Protein AF-A0AA39J611-F1 (afdb_monomer_lite)

pLDDT: mean 76.2, std 14.42, range [34.59, 94.0]

Sequence (146 aa):
MREREERSEEHRRLEQWLAEQARIKEEELRREDAERARERAERNKRVEQMAAWVKRDKTESMLTGWATIQINDSLDMNQVLDQIQLRGKLNGLKEWNDGYEELKAIPNSFAIEFKDQRGPCAMFCDTEEEKVCLVVRLPPAPSLTA

Secondary structure (DSSP, 8-state):
-HHHHHHHHHHHHHHHHHHHHHHHHHHHHHHHHHHHHHHHHHHHHHHHHHHHHHHH---GGGS-PPP----TT---TT--------TTTEEEEE-GGGT-GGGGGSTTEEEEEESSTT--EEEE-SSHHHHHHHHHHSPPPP----

Foldseek 3Di:
DVVVVVVVVVVVVVVVVVVVVVVVVVVVVVVVVVVVVVVVVVVVVVLVVLLVVLVVPPPCVVVDDQDADDDPPDPPPPDSPDDDDLPQFWQAKADCVRVVVVCVVAPQKIWTQTPDPPGIDIDHDPDVSVSSNNRSPRDRRPPPPD

Radius of gyration: 26.97 Å; chains: 1; bounding box: 57×44×82 Å

Structure (mmCIF, N/CA/C/O backbone):
data_AF-A0AA39J611-F1
#
_entry.id   AF-A0AA39J611-F1
#
loop_
_atom_site.group_PDB
_atom_site.id
_atom_site.type_symbol
_atom_site.label_atom_id
_atom_site.label_alt_id
_atom_site.label_comp_id
_atom_site.label_asym_id
_atom_site.label_entity_id
_atom_site.label_seq_id
_atom_site.pdbx_PDB_ins_code
_atom_site.Cartn_x
_atom_site.Cartn_y
_atom_site.Cartn_z
_atom_site.occupancy
_atom_site.B_iso_or_equiv
_atom_site.auth_seq_id
_atom_site.auth_comp_id
_atom_site.auth_asym_id
_atom_site.auth_atom_id
_atom_site.pdbx_PDB_model_num
ATOM 1 N N . MET A 1 1 ? 29.018 -13.620 -55.715 1.00 58.84 1 MET A N 1
ATOM 2 C CA . MET A 1 1 ? 29.501 -14.351 -54.518 1.00 58.84 1 MET A CA 1
ATOM 3 C C . MET A 1 1 ? 29.761 -13.400 -53.348 1.00 58.84 1 MET A C 1
ATOM 5 O O . MET A 1 1 ? 29.118 -13.608 -52.334 1.00 58.84 1 MET A O 1
ATOM 9 N N . ARG A 1 2 ? 30.562 -12.326 -53.492 1.00 65.44 2 ARG A N 1
ATOM 10 C CA . ARG A 1 2 ? 30.854 -11.357 -52.402 1.00 65.44 2 ARG A CA 1
ATOM 11 C C . ARG A 1 2 ? 29.628 -10.646 -51.796 1.00 65.44 2 ARG A C 1
ATOM 13 O O . ARG A 1 2 ? 29.482 -10.609 -50.587 1.00 65.44 2 ARG A O 1
ATOM 20 N N . GLU A 1 3 ? 28.675 -10.219 -52.619 1.00 67.56 3 GLU A N 1
ATOM 21 C CA . GLU A 1 3 ? 27.456 -9.506 -52.174 1.00 67.56 3 GLU A CA 1
ATOM 22 C C . GLU A 1 3 ? 26.507 -10.341 -51.276 1.00 67.56 3 GLU A C 1
ATOM 24 O O . GLU A 1 3 ? 25.660 -9.819 -50.550 1.00 67.56 3 GLU A O 1
ATOM 29 N N . ARG A 1 4 ? 26.603 -11.676 -51.326 1.00 70.94 4 ARG A N 1
ATOM 30 C CA . ARG A 1 4 ? 25.836 -12.569 -50.437 1.00 70.94 4 ARG A CA 1
ATOM 31 C C . ARG A 1 4 ? 26.492 -12.682 -49.059 1.00 70.94 4 ARG A C 1
ATOM 33 O O . ARG A 1 4 ? 25.798 -12.891 -48.071 1.00 70.94 4 ARG A O 1
ATOM 40 N N . GLU A 1 5 ? 27.810 -12.561 -49.024 1.00 73.00 5 GLU A N 1
ATOM 41 C CA . GLU A 1 5 ? 28.637 -12.672 -47.827 1.00 73.00 5 GLU A CA 1
ATOM 42 C C . GLU A 1 5 ? 28.561 -11.377 -47.005 1.00 73.00 5 GLU A C 1
ATOM 44 O O . GLU A 1 5 ? 28.280 -11.432 -45.812 1.00 73.00 5 GLU A O 1
ATOM 49 N N . GLU A 1 6 ? 28.624 -10.217 -47.666 1.00 77.50 6 GLU A N 1
ATOM 50 C CA . GLU A 1 6 ? 28.462 -8.894 -47.040 1.00 77.50 6 GLU A CA 1
ATOM 51 C C . GLU A 1 6 ? 27.099 -8.739 -46.344 1.00 77.50 6 GLU A C 1
ATOM 53 O O . GLU A 1 6 ? 27.038 -8.363 -45.175 1.00 77.50 6 GLU A O 1
ATOM 58 N N . ARG A 1 7 ? 26.003 -9.160 -46.991 1.00 74.50 7 ARG A N 1
ATOM 59 C CA . ARG A 1 7 ? 24.668 -9.166 -46.363 1.00 74.50 7 ARG A CA 1
ATOM 60 C C . ARG A 1 7 ? 24.569 -10.105 -45.159 1.00 74.50 7 ARG A C 1
ATOM 62 O O . ARG A 1 7 ? 23.828 -9.822 -44.221 1.00 74.50 7 ARG A O 1
ATOM 69 N N . SER A 1 8 ? 25.298 -11.222 -45.174 1.00 74.38 8 SER A N 1
ATOM 70 C CA . SER A 1 8 ? 25.338 -12.148 -44.037 1.00 74.38 8 SER A CA 1
ATOM 71 C C . SER A 1 8 ? 26.107 -11.553 -42.856 1.00 74.38 8 SER A C 1
ATOM 73 O O . SER A 1 8 ? 25.741 -11.792 -41.705 1.00 74.38 8 SER A O 1
ATOM 75 N N . GLU A 1 9 ? 27.160 -10.778 -43.117 1.00 84.62 9 GLU A N 1
ATOM 76 C CA . GLU A 1 9 ? 27.911 -10.084 -42.072 1.00 84.62 9 GLU A CA 1
ATOM 77 C C . GLU A 1 9 ? 27.136 -8.903 -41.485 1.00 84.62 9 GLU A C 1
ATOM 79 O O . GLU A 1 9 ? 27.158 -8.705 -40.270 1.00 84.62 9 GLU A O 1
ATOM 84 N N . GLU A 1 10 ? 26.418 -8.150 -42.318 1.00 82.81 10 GLU A N 1
ATOM 85 C CA . GLU A 1 10 ? 25.523 -7.076 -41.879 1.00 82.81 10 GLU A CA 1
ATOM 86 C C . GLU A 1 10 ? 24.391 -7.612 -41.003 1.00 82.81 10 GLU A C 1
ATOM 88 O O . GLU A 1 10 ? 24.142 -7.068 -39.926 1.00 82.81 10 GLU A O 1
ATOM 93 N N . HIS A 1 11 ? 23.770 -8.726 -41.402 1.00 84.75 11 HIS A N 1
ATOM 94 C CA . HIS A 1 11 ? 22.759 -9.402 -40.590 1.00 84.75 11 HIS A CA 1
ATOM 95 C C . HIS A 1 11 ? 23.324 -9.825 -39.232 1.00 84.75 11 HIS A C 1
ATOM 97 O O . HIS A 1 11 ? 22.728 -9.538 -38.199 1.00 84.75 11 HIS A O 1
ATOM 103 N N . ARG A 1 12 ? 24.530 -10.409 -39.212 1.00 88.62 12 ARG A N 1
ATOM 104 C CA . ARG A 1 12 ? 25.191 -10.816 -37.965 1.00 88.62 12 ARG A CA 1
ATOM 105 C C . ARG A 1 12 ? 25.491 -9.624 -37.052 1.00 88.62 12 ARG A C 1
ATOM 107 O O . ARG A 1 12 ? 25.351 -9.738 -35.838 1.00 88.62 12 ARG A O 1
ATOM 114 N N . ARG A 1 13 ? 25.901 -8.480 -37.611 1.00 89.19 13 ARG A N 1
ATOM 115 C CA . ARG A 1 13 ? 26.141 -7.244 -36.841 1.00 89.19 13 ARG A CA 1
ATOM 116 C C . ARG A 1 13 ? 24.842 -6.674 -36.275 1.00 89.19 13 ARG A C 1
ATOM 118 O O . ARG A 1 13 ? 24.829 -6.245 -35.125 1.00 89.19 13 ARG A O 1
ATOM 125 N N . LEU A 1 14 ? 23.759 -6.701 -37.051 1.00 85.75 14 LEU A N 1
ATOM 126 C CA . LEU A 1 14 ? 22.434 -6.275 -36.600 1.00 85.75 14 LEU A CA 1
ATOM 127 C C . LEU A 1 14 ? 21.899 -7.184 -35.491 1.00 85.75 14 LEU A C 1
ATOM 129 O O . LEU A 1 14 ? 21.431 -6.682 -34.476 1.00 85.75 14 LEU A O 1
ATOM 133 N N . GLU A 1 15 ? 22.030 -8.503 -35.631 1.00 87.31 15 GLU A N 1
ATOM 134 C CA . GLU A 1 15 ? 21.640 -9.466 -34.596 1.00 87.31 15 GLU A CA 1
ATOM 135 C C . GLU A 1 15 ? 22.444 -9.278 -33.308 1.00 87.31 15 GLU A C 1
ATOM 137 O O . GLU A 1 15 ? 21.865 -9.253 -32.224 1.00 87.31 15 GLU A O 1
ATOM 142 N N . GLN A 1 16 ? 23.763 -9.082 -33.412 1.00 91.81 16 GLN A N 1
ATOM 143 C CA . GLN A 1 16 ? 24.616 -8.785 -32.257 1.00 91.81 16 GLN A CA 1
ATOM 144 C C . GLN A 1 16 ? 24.210 -7.479 -31.574 1.00 91.81 16 GLN A C 1
ATOM 146 O O . GLN A 1 16 ? 24.154 -7.415 -30.349 1.00 91.81 16 GLN A O 1
ATOM 151 N N . TRP A 1 17 ? 23.887 -6.451 -32.356 1.00 93.69 17 TRP A N 1
ATOM 152 C CA . TRP A 1 17 ? 23.433 -5.175 -31.821 1.00 93.69 17 TRP A CA 1
ATOM 153 C C . TRP A 1 17 ? 22.063 -5.291 -31.141 1.00 93.69 17 TRP A C 1
ATOM 155 O O . TRP A 1 17 ? 21.888 -4.778 -30.039 1.00 93.69 17 TRP A O 1
ATOM 165 N N . LEU A 1 18 ? 21.109 -6.016 -31.732 1.00 94.00 18 LEU A N 1
ATOM 166 C CA . LEU A 1 18 ? 19.794 -6.261 -31.130 1.00 94.00 18 LEU A CA 1
ATOM 167 C C . LEU A 1 18 ? 19.893 -7.100 -29.851 1.00 94.00 18 LEU A C 1
ATOM 169 O O . LEU A 1 18 ? 19.220 -6.786 -28.871 1.00 94.00 18 LEU A O 1
ATOM 173 N N . ALA A 1 19 ? 20.748 -8.125 -29.838 1.00 93.06 19 ALA A N 1
ATOM 174 C CA . ALA A 1 19 ? 21.015 -8.930 -28.649 1.00 93.06 19 ALA A CA 1
ATOM 175 C C . ALA A 1 19 ? 21.630 -8.084 -27.524 1.00 93.06 19 ALA A C 1
ATOM 177 O O . ALA A 1 19 ? 21.231 -8.204 -26.368 1.00 93.06 19 ALA A O 1
ATOM 178 N N . GLU A 1 20 ? 22.547 -7.176 -27.863 1.00 90.56 20 GLU A N 1
ATOM 179 C CA . GLU A 1 20 ? 23.146 -6.257 -26.896 1.00 90.56 20 GLU A CA 1
ATOM 180 C C . GLU A 1 20 ? 22.116 -5.253 -26.355 1.00 90.56 20 GLU A C 1
ATOM 182 O O . GLU A 1 20 ? 22.040 -5.035 -25.148 1.00 90.56 20 GLU A O 1
ATOM 187 N N . GLN A 1 21 ? 21.259 -4.696 -27.218 1.00 90.69 21 GLN A N 1
ATOM 188 C CA . GLN A 1 21 ? 20.153 -3.828 -26.799 1.00 90.69 21 GLN A CA 1
ATOM 189 C C . GLN A 1 21 ? 19.160 -4.556 -25.885 1.00 90.69 21 GLN A C 1
ATOM 191 O O . GLN A 1 21 ? 18.683 -3.976 -24.909 1.00 90.69 21 GLN A O 1
ATOM 196 N N . ALA A 1 22 ? 18.859 -5.823 -26.178 1.00 91.50 22 ALA A N 1
ATOM 197 C CA . ALA A 1 22 ? 18.000 -6.650 -25.339 1.00 91.50 22 ALA A CA 1
ATOM 198 C C . ALA A 1 22 ? 18.636 -6.903 -23.966 1.00 91.50 22 ALA A C 1
ATOM 200 O O . ALA A 1 22 ? 17.970 -6.719 -22.951 1.00 91.50 22 ALA A O 1
ATOM 201 N N . ARG A 1 23 ? 19.935 -7.224 -23.925 1.00 93.56 23 ARG A N 1
ATOM 202 C CA . ARG A 1 23 ? 20.684 -7.436 -22.679 1.00 93.56 23 ARG A CA 1
ATOM 203 C C . ARG A 1 23 ? 20.708 -6.188 -21.797 1.00 93.56 23 ARG A C 1
ATOM 205 O O . ARG A 1 23 ? 20.514 -6.292 -20.591 1.00 93.56 23 ARG A O 1
ATOM 212 N N . ILE A 1 24 ? 20.919 -5.015 -22.394 1.00 91.44 24 ILE A N 1
ATOM 213 C CA . ILE A 1 24 ? 20.922 -3.736 -21.669 1.00 91.44 24 ILE A CA 1
ATOM 214 C C . ILE A 1 24 ? 19.547 -3.472 -21.045 1.00 91.44 24 ILE A C 1
ATOM 216 O O . ILE A 1 24 ? 19.468 -3.180 -19.855 1.00 91.44 24 ILE A O 1
ATOM 220 N N . LYS A 1 25 ? 18.467 -3.633 -21.820 1.00 91.56 25 LYS A N 1
ATOM 221 C CA . LYS A 1 25 ? 17.093 -3.445 -21.326 1.00 91.56 25 LYS A CA 1
ATOM 222 C C . LYS A 1 25 ? 16.711 -4.453 -20.245 1.00 91.56 25 LYS A C 1
ATOM 224 O O . LYS A 1 25 ? 16.042 -4.093 -19.285 1.00 91.56 25 LYS A O 1
ATOM 229 N N . GLU A 1 26 ? 17.125 -5.708 -20.391 1.00 91.50 26 GLU A N 1
ATOM 230 C CA . GLU A 1 26 ? 16.890 -6.745 -19.384 1.00 91.50 26 GLU A CA 1
ATOM 231 C C . GLU A 1 26 ? 17.635 -6.435 -18.079 1.00 91.50 26 GLU A C 1
ATOM 233 O O . GLU A 1 26 ? 17.075 -6.575 -16.992 1.00 91.50 26 GLU A O 1
ATOM 238 N N . GLU A 1 27 ? 18.884 -5.968 -18.163 1.00 90.75 27 GLU A N 1
ATOM 239 C CA . GLU A 1 27 ? 19.647 -5.582 -16.980 1.00 90.75 27 GLU A CA 1
ATOM 240 C C . GLU A 1 27 ? 19.058 -4.342 -16.294 1.00 90.75 27 GLU A C 1
ATOM 242 O O . GLU A 1 27 ? 18.995 -4.305 -15.064 1.00 90.75 27 GLU A O 1
ATOM 247 N N . GLU A 1 28 ? 18.602 -3.355 -17.067 1.00 90.94 28 GLU A N 1
ATOM 248 C CA . GLU A 1 28 ? 17.904 -2.168 -16.566 1.00 90.94 28 GLU A CA 1
ATOM 249 C C . GLU A 1 28 ? 16.608 -2.554 -15.846 1.00 90.94 28 GLU A C 1
ATOM 251 O O . GLU A 1 28 ? 16.432 -2.206 -14.679 1.00 90.94 28 GLU A O 1
ATOM 256 N N . LEU A 1 29 ? 15.776 -3.393 -16.470 1.00 90.88 29 LEU A N 1
ATOM 257 C CA . LEU A 1 29 ? 14.555 -3.912 -15.855 1.00 90.88 29 LEU A CA 1
ATOM 258 C C . LEU A 1 29 ? 14.858 -4.677 -14.559 1.00 90.88 29 LEU A C 1
ATOM 260 O O . LEU A 1 29 ? 14.192 -4.481 -13.544 1.00 90.88 29 LEU A O 1
ATOM 264 N N . ARG A 1 30 ? 15.908 -5.507 -14.551 1.00 91.00 30 ARG A N 1
ATOM 265 C CA . ARG A 1 30 ? 16.330 -6.245 -13.353 1.00 91.00 30 ARG A CA 1
ATOM 266 C C . ARG A 1 30 ? 16.804 -5.311 -12.239 1.00 91.00 30 ARG A C 1
ATOM 268 O O . ARG A 1 30 ? 16.593 -5.615 -11.064 1.00 91.00 30 ARG A O 1
ATOM 275 N N . ARG A 1 31 ? 17.476 -4.206 -12.578 1.00 88.12 31 ARG A N 1
ATOM 276 C CA . ARG A 1 31 ? 17.912 -3.192 -11.605 1.00 88.12 31 ARG A CA 1
ATOM 277 C C . ARG A 1 31 ? 16.713 -2.459 -11.014 1.00 88.12 31 ARG A C 1
ATOM 279 O O . ARG A 1 31 ? 16.643 -2.365 -9.792 1.00 88.12 31 ARG A O 1
ATOM 286 N N . GLU A 1 32 ? 15.764 -2.035 -11.843 1.00 86.88 32 GLU A N 1
ATOM 287 C CA . GLU A 1 32 ? 14.525 -1.407 -11.374 1.00 86.88 32 GLU A CA 1
ATOM 288 C C . GLU A 1 32 ? 13.705 -2.343 -10.479 1.00 86.88 32 GLU A C 1
ATOM 290 O O . GLU A 1 32 ? 13.249 -1.947 -9.407 1.00 86.88 32 GLU A O 1
ATOM 295 N N . ASP A 1 33 ? 13.531 -3.603 -10.880 1.00 85.69 33 ASP A N 1
ATOM 296 C CA . ASP A 1 33 ? 12.792 -4.582 -10.081 1.00 85.69 33 ASP A CA 1
ATOM 297 C C . ASP A 1 33 ? 13.498 -4.863 -8.746 1.00 85.69 33 ASP A C 1
ATOM 299 O O . ASP A 1 33 ? 12.840 -4.980 -7.707 1.00 85.69 33 ASP A O 1
ATOM 303 N N . ALA A 1 34 ? 14.834 -4.918 -8.738 1.00 88.94 34 ALA A N 1
ATOM 304 C CA . ALA A 1 34 ? 15.614 -5.068 -7.513 1.00 88.94 34 ALA A CA 1
ATOM 305 C C . ALA A 1 34 ? 15.500 -3.842 -6.592 1.00 88.94 34 ALA A C 1
ATOM 307 O O . ALA A 1 34 ? 15.454 -4.005 -5.372 1.00 88.94 34 ALA A O 1
ATOM 308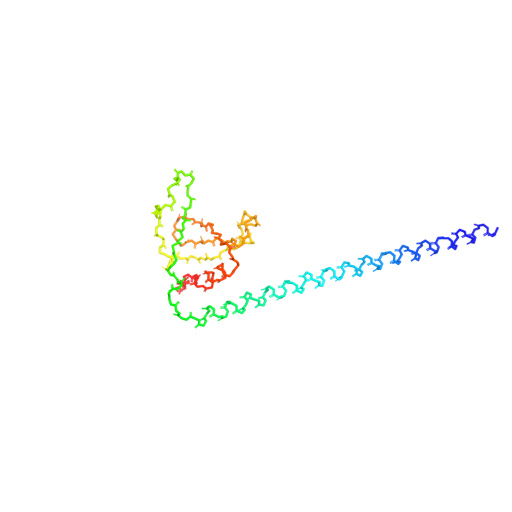 N N . GLU A 1 35 ? 15.441 -2.630 -7.144 1.00 88.12 35 GLU A N 1
ATOM 309 C CA . GLU A 1 35 ? 15.227 -1.397 -6.382 1.00 88.12 35 GLU A CA 1
ATOM 310 C C . GLU A 1 35 ? 13.827 -1.365 -5.761 1.00 88.12 35 GLU A C 1
ATOM 312 O O . GLU A 1 35 ? 13.699 -1.221 -4.542 1.00 88.12 35 GLU A O 1
ATOM 317 N N . ARG A 1 36 ? 12.786 -1.654 -6.553 1.00 82.19 36 ARG A N 1
ATOM 318 C CA . ARG A 1 36 ? 11.407 -1.784 -6.053 1.00 82.19 36 ARG A CA 1
ATOM 319 C C . ARG A 1 36 ? 11.289 -2.862 -4.974 1.00 82.19 36 ARG A C 1
ATOM 321 O O . ARG A 1 36 ? 10.549 -2.697 -4.005 1.00 82.19 36 ARG A O 1
ATOM 328 N N . ALA A 1 37 ? 12.013 -3.974 -5.107 1.00 86.81 37 ALA A N 1
ATOM 329 C CA . ALA A 1 37 ? 12.030 -5.029 -4.097 1.00 86.81 37 ALA A CA 1
ATOM 330 C C . ALA A 1 37 ? 12.711 -4.583 -2.790 1.00 86.81 37 ALA A C 1
ATOM 332 O O . ALA A 1 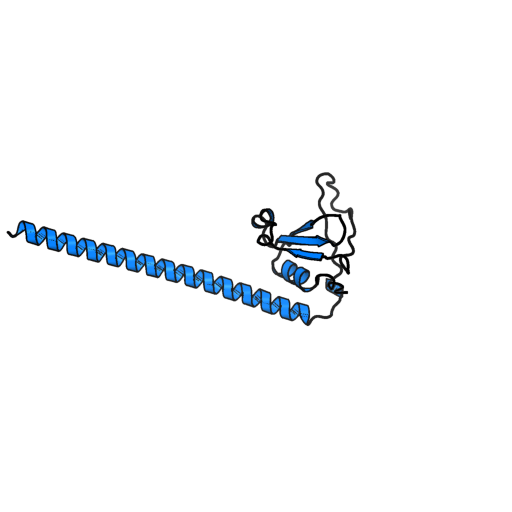37 ? 12.227 -4.924 -1.710 1.00 86.81 37 ALA A O 1
ATOM 333 N N . ARG A 1 38 ? 13.800 -3.805 -2.870 1.00 86.94 38 ARG A N 1
ATOM 334 C CA . ARG A 1 38 ? 14.485 -3.238 -1.694 1.00 86.94 38 ARG A CA 1
ATOM 335 C C . ARG A 1 38 ? 13.602 -2.246 -0.954 1.00 86.94 38 ARG A C 1
ATOM 337 O O . ARG A 1 38 ? 13.457 -2.372 0.257 1.00 86.94 38 ARG A O 1
ATOM 344 N N . GLU A 1 39 ? 12.967 -1.330 -1.676 1.00 81.25 39 GLU A N 1
ATOM 345 C CA . GLU A 1 39 ? 12.043 -0.355 -1.094 1.00 81.25 39 GLU A CA 1
ATOM 346 C C . GLU A 1 39 ? 10.885 -1.057 -0.365 1.00 81.25 39 GLU A C 1
ATOM 348 O O . GLU A 1 39 ? 10.593 -0.762 0.796 1.00 81.25 39 GLU A O 1
ATOM 353 N N . ARG A 1 40 ? 10.281 -2.071 -1.002 1.00 81.06 40 ARG A N 1
ATOM 354 C CA . ARG A 1 40 ? 9.237 -2.901 -0.377 1.00 81.06 40 ARG A CA 1
ATOM 355 C C . ARG A 1 40 ? 9.740 -3.619 0.872 1.00 81.06 40 ARG A C 1
ATOM 357 O O . ARG A 1 40 ? 9.022 -3.676 1.867 1.00 81.06 40 ARG A O 1
ATOM 364 N N . ALA A 1 41 ? 10.955 -4.165 0.840 1.00 85.06 41 ALA A N 1
ATOM 365 C CA . ALA A 1 41 ? 11.543 -4.844 1.990 1.00 85.06 41 ALA A CA 1
ATOM 366 C C . ALA A 1 41 ? 11.797 -3.877 3.160 1.00 85.06 41 ALA A C 1
ATOM 368 O O . ALA A 1 41 ? 11.522 -4.225 4.308 1.00 85.06 41 ALA A O 1
ATOM 369 N N . GLU A 1 42 ? 12.273 -2.659 2.889 1.00 88.56 42 GLU A N 1
ATOM 370 C CA . GLU A 1 42 ? 12.471 -1.631 3.915 1.00 88.56 42 GLU A CA 1
ATOM 371 C C . GLU A 1 42 ? 11.151 -1.169 4.528 1.00 88.56 42 GLU A C 1
ATOM 373 O O . GLU A 1 42 ? 11.038 -1.103 5.755 1.00 88.56 42 GLU A O 1
ATOM 378 N N . ARG A 1 43 ? 10.135 -0.915 3.696 1.00 80.50 43 ARG A N 1
ATOM 379 C CA . ARG A 1 43 ? 8.786 -0.578 4.160 1.00 80.50 43 ARG A CA 1
ATOM 380 C C . ARG A 1 43 ? 8.204 -1.690 5.031 1.00 80.50 43 ARG A C 1
ATOM 382 O O . ARG A 1 43 ? 7.799 -1.429 6.161 1.00 80.50 43 ARG A O 1
ATOM 389 N N . ASN A 1 44 ? 8.251 -2.939 4.563 1.00 79.25 44 ASN A N 1
ATOM 390 C CA . ASN A 1 44 ? 7.765 -4.088 5.330 1.00 79.25 44 ASN A CA 1
ATOM 391 C C . ASN A 1 44 ? 8.488 -4.225 6.676 1.00 79.25 44 ASN A C 1
ATOM 393 O O . ASN A 1 44 ? 7.850 -4.490 7.692 1.00 79.25 44 ASN A O 1
ATOM 397 N N . LYS A 1 45 ? 9.803 -3.980 6.712 1.00 88.94 45 LYS A N 1
ATOM 398 C CA . LYS A 1 45 ? 10.582 -4.007 7.955 1.00 88.94 45 LYS A CA 1
ATOM 399 C C . LYS A 1 45 ? 10.153 -2.908 8.931 1.00 88.94 45 LYS A C 1
ATOM 401 O O . LYS A 1 45 ? 10.086 -3.172 10.130 1.00 88.94 45 LYS A O 1
ATOM 406 N N . ARG A 1 46 ? 9.843 -1.697 8.449 1.00 84.00 46 ARG A N 1
ATOM 407 C CA . ARG A 1 46 ? 9.300 -0.613 9.291 1.00 84.00 46 ARG A CA 1
ATOM 408 C C . ARG A 1 46 ? 7.947 -1.002 9.877 1.00 84.00 46 ARG A C 1
ATOM 410 O O . ARG A 1 46 ? 7.770 -0.915 11.089 1.00 84.00 46 ARG A O 1
ATOM 417 N N . VAL A 1 47 ? 7.037 -1.500 9.041 1.00 80.81 47 VAL A N 1
ATOM 418 C CA . VAL A 1 47 ? 5.709 -1.969 9.468 1.00 80.81 47 VAL A CA 1
ATOM 419 C C . VAL A 1 47 ? 5.828 -3.064 10.528 1.00 80.81 47 VAL A C 1
ATOM 421 O O . VAL A 1 47 ? 5.172 -2.994 11.565 1.00 80.81 47 VAL A O 1
ATOM 424 N N . GLU A 1 48 ? 6.706 -4.045 10.320 1.00 82.38 48 GLU A N 1
ATOM 425 C CA . GLU A 1 48 ? 6.924 -5.135 11.271 1.00 82.38 48 GLU A CA 1
ATOM 426 C C . GLU A 1 48 ? 7.495 -4.637 12.607 1.00 82.38 48 GLU A C 1
ATOM 428 O O . GLU A 1 48 ? 7.013 -5.026 13.675 1.00 82.38 48 GLU A O 1
ATOM 433 N N . GLN A 1 49 ? 8.485 -3.738 12.570 1.00 84.25 49 GLN A N 1
ATOM 434 C CA . GLN A 1 49 ? 9.062 -3.131 13.773 1.00 84.25 49 GLN A CA 1
ATOM 435 C C . GLN A 1 49 ? 8.019 -2.345 14.569 1.00 84.25 49 GLN A C 1
ATOM 437 O O . GLN A 1 49 ? 7.940 -2.493 15.791 1.00 84.25 49 GLN A O 1
ATOM 442 N N . MET A 1 50 ? 7.190 -1.556 13.886 1.00 74.50 50 MET A N 1
ATOM 443 C CA . MET A 1 50 ? 6.099 -0.817 14.515 1.00 74.50 50 MET A CA 1
ATOM 444 C C . MET A 1 50 ? 5.054 -1.757 15.100 1.00 74.50 50 MET A C 1
ATOM 446 O O . MET A 1 50 ? 4.708 -1.622 16.269 1.00 74.50 50 MET A O 1
ATOM 450 N N . ALA A 1 51 ? 4.605 -2.763 14.349 1.00 80.88 51 ALA A N 1
ATOM 451 C CA . ALA A 1 51 ? 3.648 -3.746 14.842 1.00 80.88 51 ALA A CA 1
ATOM 452 C C . ALA A 1 51 ? 4.173 -4.483 16.085 1.00 80.88 51 ALA A C 1
ATOM 454 O O . ALA A 1 51 ? 3.427 -4.721 17.037 1.00 80.88 51 ALA A O 1
ATOM 455 N N . ALA A 1 52 ? 5.465 -4.822 16.113 1.00 83.19 52 ALA A N 1
ATOM 456 C CA . ALA A 1 52 ? 6.105 -5.432 17.273 1.00 83.19 52 ALA A CA 1
ATOM 457 C C . ALA A 1 52 ? 6.177 -4.476 18.474 1.00 83.19 52 ALA A C 1
ATOM 459 O O . ALA A 1 52 ? 5.960 -4.909 19.609 1.00 83.19 52 ALA A O 1
ATOM 460 N N . TRP A 1 53 ? 6.464 -3.192 18.243 1.00 80.94 53 TRP A N 1
ATOM 461 C CA . TRP A 1 53 ? 6.448 -2.171 19.291 1.00 80.94 53 TRP A CA 1
ATOM 462 C C . TRP A 1 53 ? 5.037 -1.977 19.860 1.00 80.94 53 TRP A C 1
ATOM 464 O O . TRP A 1 53 ? 4.855 -2.101 21.069 1.00 80.94 53 TRP A O 1
ATOM 474 N N . VAL A 1 54 ? 4.029 -1.812 18.998 1.00 77.75 54 VAL A N 1
ATOM 475 C CA . VAL A 1 54 ? 2.617 -1.651 19.380 1.00 77.75 54 VAL A CA 1
ATOM 476 C C . VAL A 1 54 ? 2.110 -2.840 20.202 1.00 77.75 54 VAL A C 1
ATOM 478 O O . VAL A 1 54 ? 1.396 -2.646 21.177 1.00 77.75 54 VAL A O 1
ATOM 481 N N . LYS A 1 55 ? 2.502 -4.076 19.862 1.00 78.81 55 LYS A N 1
ATOM 482 C CA . LYS A 1 55 ? 2.139 -5.277 20.642 1.00 78.81 55 LYS A CA 1
ATOM 483 C C . LYS A 1 55 ? 2.782 -5.320 22.032 1.00 78.81 55 LYS A C 1
ATOM 485 O O . LYS A 1 55 ? 2.223 -5.932 22.941 1.00 78.81 55 LYS A O 1
ATOM 490 N N . ARG A 1 56 ? 3.982 -4.751 22.191 1.00 77.81 56 ARG A N 1
ATOM 491 C CA . ARG A 1 56 ? 4.691 -4.687 23.483 1.00 77.81 56 ARG A CA 1
ATOM 492 C C . ARG A 1 56 ? 4.162 -3.565 24.365 1.00 77.81 56 ARG A C 1
ATOM 494 O O . ARG A 1 56 ? 4.160 -3.709 25.587 1.00 77.81 56 ARG A O 1
ATOM 501 N N . ASP A 1 57 ? 3.739 -2.474 23.746 1.00 73.56 57 ASP A N 1
ATOM 502 C CA . ASP A 1 57 ? 3.191 -1.313 24.421 1.00 73.56 57 ASP A CA 1
ATOM 503 C C . ASP A 1 57 ? 1.790 -1.627 24.976 1.00 73.56 57 ASP A C 1
ATOM 505 O O . ASP A 1 57 ? 0.799 -1.676 24.252 1.00 73.56 57 ASP A O 1
ATOM 509 N N . LYS A 1 58 ? 1.702 -1.881 26.289 1.00 62.91 58 LYS A N 1
ATOM 510 C CA . LYS A 1 58 ? 0.435 -2.155 26.999 1.00 62.91 58 LYS A CA 1
ATOM 511 C C . LYS A 1 58 ? -0.328 -0.884 27.374 1.00 62.91 58 LYS A C 1
ATOM 513 O O . LYS A 1 58 ? -1.310 -0.950 28.113 1.00 62.91 58 LYS A O 1
ATOM 518 N N . THR A 1 59 ? 0.146 0.273 26.928 1.00 59.50 59 THR A N 1
ATOM 519 C CA . THR A 1 59 ? -0.426 1.562 27.291 1.00 59.50 59 THR A CA 1
ATOM 520 C C . THR A 1 59 ? -1.764 1.736 26.566 1.00 59.50 59 THR A C 1
ATOM 522 O O . THR A 1 59 ? -1.824 2.070 25.386 1.00 59.50 59 THR A O 1
ATOM 525 N N . GLU A 1 60 ? -2.860 1.498 27.291 1.00 52.62 60 GLU A N 1
ATOM 526 C CA . GLU A 1 60 ? -4.258 1.585 26.820 1.00 52.62 60 GLU A CA 1
ATOM 527 C C . GLU A 1 60 ? -4.628 2.990 26.285 1.00 52.62 60 GLU A C 1
ATOM 529 O O . GLU A 1 60 ? -5.606 3.154 25.561 1.00 52.62 60 GLU A O 1
ATOM 534 N N . SER A 1 61 ? -3.794 3.992 26.591 1.00 49.38 61 SER A N 1
ATOM 535 C CA . SER A 1 61 ? -3.955 5.420 26.282 1.00 49.38 61 SER A CA 1
ATOM 536 C C . SER A 1 61 ? -4.111 5.748 24.788 1.00 49.38 61 SER A C 1
ATOM 538 O O . SER A 1 61 ? -4.758 6.730 24.444 1.00 49.38 61 SER A O 1
ATOM 540 N N . MET A 1 62 ? -3.576 4.927 23.875 1.00 47.81 62 MET A N 1
ATOM 541 C CA . MET A 1 62 ? -3.725 5.163 22.426 1.00 47.81 62 MET A CA 1
ATOM 542 C C . MET A 1 62 ? -4.927 4.444 21.785 1.00 47.81 62 MET A C 1
ATOM 544 O O . MET A 1 62 ? -5.133 4.567 20.581 1.00 47.81 62 MET A O 1
ATOM 548 N N . LEU A 1 63 ? -5.698 3.660 22.546 1.00 50.75 63 LEU A N 1
ATOM 549 C CA . LEU A 1 63 ? -6.833 2.876 22.031 1.00 50.75 63 LEU A CA 1
ATOM 550 C C . LEU A 1 63 ? -8.181 3.603 22.158 1.00 50.75 63 LEU A C 1
ATOM 552 O O . LEU A 1 63 ? -9.181 3.144 21.608 1.00 50.75 63 LEU A O 1
ATOM 556 N N . THR A 1 64 ? -8.215 4.749 22.840 1.00 45.25 64 THR A N 1
ATOM 557 C CA . THR A 1 64 ? -9.356 5.669 22.840 1.00 45.25 64 THR A CA 1
ATOM 558 C C . THR A 1 64 ? -9.078 6.799 21.856 1.00 45.25 64 THR A C 1
ATOM 560 O O . THR A 1 64 ? -8.580 7.858 22.230 1.00 45.25 64 THR A O 1
ATOM 563 N N . GLY A 1 65 ? -9.346 6.543 20.578 1.00 46.06 65 GLY A N 1
ATOM 564 C CA . GLY A 1 65 ? -9.342 7.560 19.530 1.00 46.06 65 GLY A CA 1
ATOM 565 C C . GLY A 1 65 ? -10.765 7.986 19.192 1.00 46.06 65 GLY A C 1
ATOM 566 O O . GLY A 1 65 ? -11.692 7.176 19.238 1.00 46.06 65 GLY A O 1
ATOM 567 N N . TRP A 1 66 ? -10.938 9.255 18.847 1.00 51.25 66 TRP A N 1
ATOM 568 C CA . TRP A 1 66 ? -12.168 9.738 18.232 1.00 51.25 66 TRP A CA 1
ATOM 569 C C . TRP A 1 66 ? -12.035 9.536 16.724 1.00 51.25 66 TRP A C 1
ATOM 571 O O . TRP A 1 66 ? -11.088 10.038 16.125 1.00 51.25 66 TRP A O 1
ATOM 581 N N . ALA A 1 67 ? -12.942 8.768 16.123 1.00 54.22 67 ALA A N 1
ATOM 582 C CA . ALA A 1 67 ? -13.050 8.665 14.674 1.00 54.22 67 ALA A CA 1
ATOM 583 C C . ALA A 1 67 ? -14.169 9.600 14.213 1.00 54.22 67 ALA A C 1
ATOM 585 O O . ALA A 1 67 ? -15.300 9.495 14.692 1.00 54.22 67 ALA A O 1
ATOM 586 N N . THR A 1 68 ? -13.858 10.512 13.298 1.00 48.75 68 THR A N 1
ATOM 587 C CA . THR A 1 68 ? -14.869 11.371 12.682 1.00 48.75 68 THR A CA 1
ATOM 588 C C . THR A 1 68 ? -15.454 10.635 11.485 1.00 48.75 68 THR A C 1
ATOM 590 O O . THR A 1 68 ? -14.762 10.392 10.501 1.00 48.75 68 THR A O 1
ATOM 593 N N . ILE A 1 69 ? -16.726 10.256 11.567 1.00 55.47 69 ILE A N 1
ATOM 594 C CA . ILE A 1 69 ? -17.450 9.644 10.449 1.00 55.47 69 ILE A CA 1
ATOM 595 C C . ILE A 1 69 ? -18.077 10.780 9.643 1.00 55.47 69 ILE A C 1
ATOM 597 O O . ILE A 1 69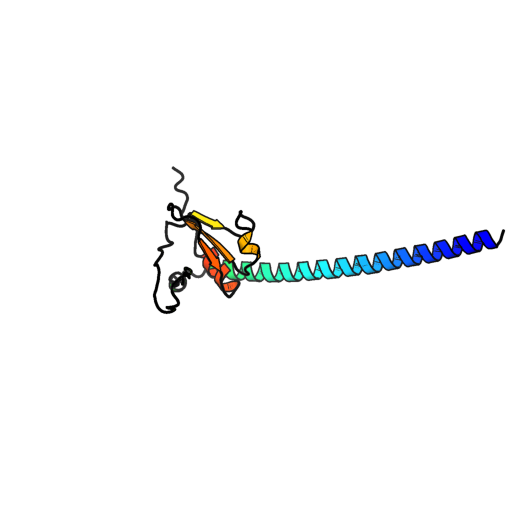 ? -19.023 11.394 10.119 1.00 55.47 69 ILE A O 1
ATOM 601 N N . GLN A 1 70 ? -17.579 11.077 8.442 1.00 49.56 70 GLN A N 1
ATOM 602 C CA . GLN A 1 70 ? -18.253 12.022 7.544 1.00 49.56 70 GLN A CA 1
ATOM 603 C C . GLN A 1 70 ? -19.364 11.308 6.768 1.00 49.56 70 GLN A C 1
ATOM 605 O O . GLN A 1 70 ? -19.106 10.437 5.942 1.00 49.56 70 GLN A O 1
ATOM 610 N N . ILE A 1 71 ? -20.610 11.699 7.033 1.00 52.44 71 ILE A N 1
ATOM 611 C CA . ILE A 1 71 ? -21.791 11.329 6.245 1.00 52.44 71 ILE A CA 1
ATOM 612 C C . ILE A 1 71 ? -22.202 12.589 5.475 1.00 52.44 71 ILE A C 1
ATOM 614 O O . ILE A 1 71 ? -22.154 13.679 6.039 1.00 52.44 71 ILE A O 1
ATOM 618 N N . ASN A 1 72 ? -22.566 12.442 4.199 1.00 51.84 72 ASN A N 1
ATOM 619 C CA . ASN A 1 72 ? -22.628 13.484 3.156 1.00 51.84 72 ASN A CA 1
ATOM 620 C C . ASN A 1 72 ? -23.444 14.780 3.421 1.00 51.84 72 ASN A C 1
ATOM 622 O O . ASN A 1 72 ? -23.522 15.593 2.508 1.00 51.84 72 ASN A O 1
ATOM 626 N N . ASP A 1 73 ? -24.005 15.028 4.609 1.00 56.31 73 ASP A N 1
ATOM 627 C CA . ASP A 1 73 ? -24.985 16.108 4.829 1.00 56.31 73 ASP A CA 1
ATOM 628 C C . ASP A 1 73 ? -24.733 17.073 6.006 1.00 56.31 73 ASP A C 1
ATOM 630 O O . ASP A 1 73 ? -25.545 17.972 6.225 1.00 56.31 73 ASP A O 1
ATOM 634 N N . SER A 1 74 ? -23.622 16.993 6.750 1.00 48.97 74 SER A N 1
ATOM 635 C CA . SER A 1 74 ? -23.340 17.996 7.797 1.00 48.97 74 SER A CA 1
A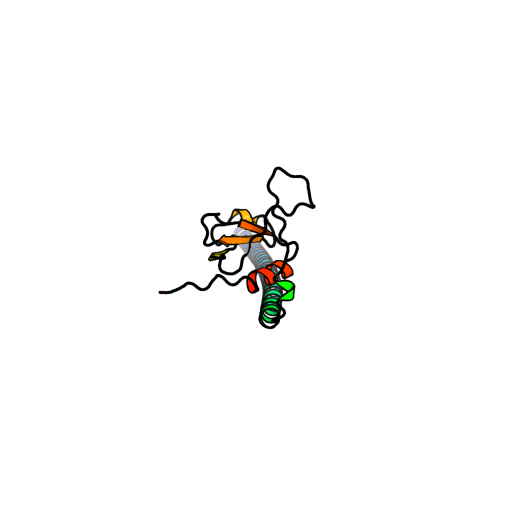TOM 636 C C . SER A 1 74 ? -21.918 18.553 7.734 1.00 48.97 74 SER A C 1
ATOM 638 O O . SER A 1 74 ? -20.953 17.881 8.085 1.00 48.97 74 SER A O 1
ATOM 640 N N . LEU A 1 75 ? -21.812 19.830 7.351 1.00 56.78 75 LEU A N 1
ATOM 641 C CA . LEU A 1 75 ? -20.599 20.669 7.367 1.00 56.78 75 LEU A CA 1
ATOM 642 C C . LEU A 1 75 ? -20.084 20.998 8.784 1.00 56.78 75 LEU A C 1
ATOM 644 O O . LEU A 1 75 ? -19.149 21.788 8.932 1.00 56.78 75 LEU A O 1
ATOM 648 N N . ASP A 1 76 ? -20.693 20.435 9.827 1.00 57.78 76 ASP A N 1
ATOM 649 C CA . ASP A 1 76 ? -20.384 20.777 11.210 1.00 57.78 76 ASP A CA 1
ATOM 650 C C . ASP A 1 76 ? -19.248 19.892 11.749 1.00 57.78 76 ASP A C 1
ATOM 652 O O . ASP A 1 76 ? -19.452 18.805 12.288 1.00 57.78 76 ASP A O 1
ATOM 656 N N . MET A 1 77 ? -18.014 20.369 11.572 1.00 57.12 77 MET A N 1
ATOM 657 C CA . MET A 1 77 ? -16.766 19.654 11.895 1.00 57.12 77 MET A CA 1
ATOM 658 C C . MET A 1 77 ? -16.554 19.377 13.397 1.00 57.12 77 MET A C 1
ATOM 660 O O . MET A 1 77 ? -15.599 18.696 13.761 1.00 57.12 77 MET A O 1
ATOM 664 N N . ASN A 1 78 ? -17.411 19.911 14.274 1.00 60.75 78 ASN A N 1
ATOM 665 C CA . ASN A 1 78 ? -17.281 19.790 15.731 1.00 60.75 78 ASN A CA 1
ATOM 666 C C . ASN A 1 78 ? -18.313 18.849 16.368 1.00 60.75 78 ASN A C 1
ATOM 668 O O . ASN A 1 78 ? -18.270 18.634 17.581 1.00 60.75 78 ASN A O 1
ATOM 672 N N . GLN A 1 79 ? -19.246 18.297 15.589 1.00 57.38 79 GLN A N 1
ATOM 673 C CA . GLN A 1 79 ? -20.249 17.388 16.125 1.00 57.38 79 GLN A CA 1
ATOM 674 C C . GLN A 1 79 ? -19.762 15.943 16.010 1.00 57.38 79 GLN A C 1
ATOM 676 O O . GLN A 1 79 ? -19.552 15.421 14.918 1.00 57.38 79 GLN A O 1
ATOM 681 N N . VAL A 1 80 ? -19.606 15.270 17.153 1.00 58.19 80 VAL A N 1
ATOM 682 C CA . VAL A 1 80 ? -19.426 13.813 17.175 1.00 58.19 80 VAL A CA 1
ATOM 683 C C . VAL A 1 80 ? -20.730 13.187 16.682 1.00 58.19 80 VAL A C 1
ATOM 685 O O . VAL A 1 80 ? -21.747 13.256 17.372 1.00 58.19 80 VAL A O 1
ATOM 688 N N . LEU A 1 81 ? -20.706 12.629 15.471 1.00 64.69 81 LEU A N 1
ATOM 689 C CA . LEU A 1 81 ? -21.897 12.092 14.803 1.00 64.69 81 LEU A CA 1
ATOM 690 C C . LEU A 1 81 ? -22.321 10.724 15.351 1.00 64.69 81 LEU A C 1
ATOM 692 O O . LEU A 1 81 ? -23.512 10.470 15.506 1.00 64.69 81 LEU A O 1
ATOM 696 N N . ASP A 1 82 ? -21.363 9.855 15.673 1.00 63.84 82 ASP A N 1
ATOM 697 C CA . ASP A 1 82 ? -21.624 8.563 16.312 1.00 63.84 82 ASP A CA 1
ATOM 698 C C . ASP A 1 82 ? -20.406 8.134 17.143 1.00 63.84 82 ASP A C 1
ATOM 700 O O . ASP A 1 82 ? -19.261 8.436 16.798 1.00 63.84 82 ASP A O 1
ATOM 704 N N . GLN A 1 83 ? -20.649 7.421 18.243 1.00 68.06 83 GLN A N 1
ATOM 705 C CA . GLN A 1 83 ? -19.602 6.830 19.073 1.00 68.06 83 GLN A CA 1
ATOM 706 C C . GLN A 1 83 ? -19.727 5.308 19.022 1.00 68.06 83 GLN A C 1
ATOM 708 O O . GLN A 1 83 ? -20.616 4.709 19.628 1.00 68.06 83 GLN A O 1
ATOM 713 N N . ILE A 1 84 ? -18.797 4.663 18.317 1.00 68.44 84 ILE A N 1
ATOM 714 C CA . ILE A 1 84 ? -18.825 3.212 18.129 1.00 68.44 84 ILE A CA 1
ATOM 715 C C . ILE A 1 84 ? -17.847 2.540 19.095 1.00 68.44 84 ILE A C 1
ATOM 717 O O . ILE A 1 84 ? -16.629 2.655 18.972 1.00 68.44 84 ILE A O 1
ATOM 721 N N . GLN A 1 85 ? -18.381 1.765 20.042 1.00 68.31 85 GLN A N 1
ATOM 722 C CA . GLN A 1 85 ? -17.570 0.890 20.888 1.00 68.31 85 GLN A CA 1
ATOM 723 C C . GLN A 1 85 ? -17.089 -0.327 20.080 1.00 68.31 85 GLN A C 1
ATOM 725 O O . GLN A 1 85 ? -17.841 -1.279 19.875 1.00 68.31 85 GLN A O 1
ATOM 730 N N . LEU A 1 86 ? -15.824 -0.315 19.654 1.00 72.44 86 LEU A N 1
ATOM 731 C CA . LEU A 1 86 ? -15.237 -1.373 18.814 1.00 72.44 86 LEU A CA 1
ATOM 732 C C . LEU A 1 86 ? -14.986 -2.689 19.582 1.00 72.44 86 LEU A C 1
ATOM 734 O O . LEU A 1 86 ? -15.015 -3.782 19.010 1.00 72.44 86 LEU A O 1
ATOM 738 N N . ARG A 1 87 ? -14.765 -2.606 20.902 1.00 67.81 87 ARG A N 1
ATOM 739 C CA . ARG A 1 87 ? -14.406 -3.757 21.748 1.00 67.81 87 ARG A CA 1
ATOM 740 C C . ARG A 1 87 ? -15.522 -4.809 21.764 1.00 67.81 87 ARG A C 1
ATOM 742 O O . ARG A 1 87 ? -16.630 -4.539 22.214 1.00 67.81 87 ARG A O 1
ATOM 749 N N . GLY A 1 88 ? -15.208 -6.019 21.296 1.00 69.31 88 GLY A N 1
ATOM 750 C CA . GLY A 1 88 ? -16.129 -7.165 21.276 1.00 69.31 88 GLY A CA 1
ATOM 751 C C . GLY A 1 88 ? -17.156 -7.163 20.136 1.00 69.31 88 GLY A C 1
ATOM 752 O O . GLY A 1 88 ? -17.804 -8.186 19.922 1.00 69.31 88 GLY A O 1
ATOM 753 N N . LYS A 1 89 ? -17.275 -6.061 19.382 1.00 73.56 89 LYS A N 1
ATOM 754 C CA . LYS A 1 89 ? -18.192 -5.932 18.238 1.00 73.56 89 LYS A CA 1
ATOM 755 C C . LYS A 1 89 ? -17.514 -6.106 16.885 1.00 73.56 89 LYS A C 1
ATOM 757 O O . LYS A 1 89 ? -18.204 -6.309 15.896 1.00 73.56 89 LYS A O 1
ATOM 762 N N . LEU A 1 90 ? -16.189 -6.037 16.835 1.00 78.19 90 LEU A N 1
ATOM 763 C CA . LEU A 1 90 ? -15.431 -6.175 15.598 1.00 78.19 90 LEU A CA 1
ATOM 764 C C . LEU A 1 90 ? -15.408 -7.643 15.140 1.00 78.19 90 LEU A C 1
ATOM 766 O O . LEU A 1 90 ? -14.995 -8.530 15.891 1.00 78.19 90 LEU A O 1
ATOM 770 N N . ASN A 1 91 ? -15.882 -7.897 13.923 1.00 82.25 91 ASN A N 1
ATOM 771 C CA . ASN A 1 91 ? -15.788 -9.187 13.245 1.00 82.25 91 ASN A CA 1
ATOM 772 C C . ASN A 1 91 ? -14.389 -9.376 12.650 1.00 82.25 91 ASN A C 1
ATOM 774 O O . ASN A 1 91 ? -13.754 -10.403 12.875 1.00 82.25 91 ASN A O 1
ATOM 778 N N . GLY A 1 92 ? -13.886 -8.356 11.955 1.00 81.81 92 GLY A N 1
ATOM 779 C CA . GLY A 1 92 ? -12.579 -8.402 11.316 1.00 81.81 92 GLY A CA 1
ATOM 780 C C . GLY A 1 92 ? -12.146 -7.062 10.737 1.00 81.81 92 GLY A C 1
ATOM 781 O O . GLY A 1 92 ? -12.938 -6.130 10.614 1.00 81.81 92 GLY A O 1
ATOM 782 N N . LEU A 1 93 ? -10.863 -6.989 10.397 1.00 86.38 93 LEU A N 1
ATOM 783 C CA . LEU A 1 93 ? -10.268 -5.920 9.603 1.00 86.38 93 LEU A CA 1
ATOM 784 C C . LEU A 1 93 ? -9.964 -6.487 8.223 1.00 86.38 93 LEU A C 1
ATOM 786 O O . LEU A 1 93 ? -9.428 -7.593 8.132 1.00 86.38 93 LEU A O 1
ATOM 790 N N . LYS A 1 94 ? -10.313 -5.743 7.179 1.00 86.75 94 LYS A N 1
ATOM 791 C CA . LYS A 1 94 ? -10.181 -6.161 5.784 1.00 86.75 94 LYS A CA 1
ATOM 792 C C . LYS A 1 94 ? -9.435 -5.110 4.982 1.00 86.75 94 LYS A C 1
ATOM 794 O O . LYS A 1 94 ? -9.563 -3.914 5.246 1.00 86.75 94 LYS A O 1
ATOM 799 N N . GLU A 1 95 ? -8.652 -5.550 4.011 1.00 87.25 95 GLU A N 1
ATOM 800 C CA . GLU A 1 95 ? -7.962 -4.657 3.083 1.00 87.25 95 GLU A CA 1
ATOM 801 C C . GLU A 1 95 ? -8.594 -4.696 1.687 1.00 87.25 95 GLU A C 1
ATOM 803 O O . GLU A 1 95 ? -9.542 -5.433 1.418 1.00 87.25 95 GLU A O 1
ATOM 808 N N . TRP A 1 96 ? -8.065 -3.881 0.773 1.00 88.81 96 TRP A N 1
ATOM 809 C CA . TRP A 1 96 ? -8.583 -3.765 -0.591 1.00 88.81 96 TRP A CA 1
ATOM 810 C C . TRP A 1 96 ? -8.588 -5.094 -1.364 1.00 88.81 96 TRP A C 1
ATOM 812 O O . TRP A 1 96 ? -9.391 -5.283 -2.273 1.00 88.81 96 TRP A O 1
ATOM 822 N N . ASN A 1 97 ? -7.703 -6.026 -1.008 1.00 86.19 97 ASN A N 1
ATOM 823 C CA . ASN A 1 97 ? -7.612 -7.357 -1.605 1.00 86.19 97 ASN A CA 1
ATOM 824 C C . ASN A 1 97 ? -8.585 -8.382 -0.985 1.00 86.19 97 ASN A C 1
ATOM 826 O O . ASN A 1 97 ? -8.654 -9.503 -1.481 1.00 86.19 97 ASN A O 1
ATOM 830 N N . ASP A 1 98 ? -9.351 -8.009 0.044 1.00 85.31 98 ASP A N 1
ATOM 831 C CA . ASP A 1 98 ? -10.336 -8.867 0.717 1.00 85.31 98 ASP A CA 1
ATOM 832 C C . ASP A 1 98 ? -11.788 -8.614 0.255 1.00 85.31 98 ASP A C 1
ATOM 834 O O . ASP A 1 98 ? -12.737 -8.894 0.990 1.00 85.31 98 ASP A O 1
ATOM 838 N N . GLY A 1 99 ? -11.981 -8.074 -0.951 1.00 86.00 99 GLY A N 1
ATOM 839 C CA . GLY A 1 99 ? -13.307 -7.753 -1.500 1.00 86.00 99 GLY A CA 1
ATOM 840 C C . GLY A 1 99 ? -13.734 -6.290 -1.345 1.00 86.00 99 GLY A C 1
ATOM 841 O O . GLY A 1 99 ? -14.887 -5.980 -1.624 1.00 86.00 99 GLY A O 1
ATOM 842 N N . TYR A 1 100 ? -12.809 -5.412 -0.947 1.00 88.31 100 TYR A N 1
ATOM 843 C CA . TYR A 1 100 ? -13.004 -3.961 -0.828 1.00 88.31 100 TYR A CA 1
ATOM 844 C C . TYR A 1 100 ? -12.171 -3.210 -1.877 1.00 88.31 100 TYR A C 1
ATOM 846 O O . TYR A 1 100 ? -11.339 -2.360 -1.553 1.00 88.31 100 TYR A O 1
ATOM 854 N N . GLU A 1 101 ? -12.318 -3.572 -3.153 1.00 89.44 101 GLU A N 1
ATOM 855 C CA . GLU A 1 101 ? -11.473 -3.056 -4.242 1.00 89.44 101 GLU A CA 1
ATOM 856 C C . GLU A 1 101 ? -11.510 -1.524 -4.364 1.00 89.44 101 GLU A C 1
ATOM 858 O O . GLU A 1 101 ? -10.525 -0.910 -4.780 1.00 89.44 101 GLU A O 1
ATOM 863 N N . GLU A 1 102 ? -12.604 -0.892 -3.940 1.00 85.88 102 GLU A N 1
ATOM 864 C CA . GLU A 1 102 ? -12.770 0.559 -3.868 1.00 85.88 102 GLU A CA 1
ATOM 865 C C . GLU A 1 102 ? -11.732 1.237 -2.960 1.00 85.88 102 GLU A C 1
ATOM 867 O O . GLU A 1 102 ? -11.312 2.366 -3.223 1.00 85.88 102 GLU A O 1
ATOM 872 N N . LEU A 1 103 ? -11.237 0.526 -1.943 1.00 89.06 103 LEU A N 1
ATOM 873 C CA . LEU A 1 103 ? -10.211 1.020 -1.027 1.00 89.06 103 LEU A CA 1
ATOM 874 C C . LEU A 1 103 ? -8.831 1.096 -1.681 1.00 89.06 103 LEU A C 1
ATOM 876 O O . LEU A 1 103 ? -7.965 1.832 -1.213 1.00 89.06 103 LEU A O 1
ATOM 880 N N . LYS A 1 104 ? -8.619 0.418 -2.815 1.00 88.62 104 LYS A N 1
ATOM 881 C CA . LYS A 1 104 ? -7.349 0.473 -3.553 1.00 88.62 104 LYS A CA 1
ATOM 882 C C . LYS A 1 104 ? -6.990 1.895 -3.999 1.00 88.62 104 LYS A C 1
ATOM 884 O O . LYS A 1 104 ? -5.811 2.203 -4.156 1.00 88.62 104 LYS A O 1
ATOM 889 N N . ALA A 1 105 ? -7.992 2.748 -4.215 1.00 89.94 105 ALA A N 1
ATOM 890 C CA . ALA A 1 105 ? -7.793 4.136 -4.621 1.00 89.94 105 ALA A CA 1
ATOM 891 C C . ALA A 1 105 ? -7.336 5.047 -3.467 1.00 89.94 105 ALA A C 1
ATOM 893 O O . ALA A 1 105 ? -6.805 6.125 -3.726 1.00 89.94 105 ALA A O 1
ATOM 894 N N . ILE A 1 106 ? -7.533 4.629 -2.212 1.00 87.56 106 ILE A N 1
ATOM 895 C CA . ILE A 1 106 ? -7.288 5.448 -1.023 1.00 87.56 106 ILE A CA 1
ATOM 896 C C . ILE A 1 106 ? -6.065 4.890 -0.278 1.00 87.56 106 ILE A C 1
ATOM 898 O O . ILE A 1 106 ? -6.123 3.771 0.241 1.00 87.56 106 ILE A O 1
ATOM 902 N N . PRO A 1 107 ? -4.947 5.635 -0.194 1.00 86.81 107 PRO A N 1
ATOM 903 C CA . PRO A 1 107 ? -3.789 5.227 0.596 1.00 86.81 107 PRO A CA 1
ATOM 904 C C . PRO A 1 107 ? -4.154 4.985 2.065 1.00 86.81 107 PRO A C 1
ATOM 906 O O . PRO A 1 107 ? -5.013 5.664 2.615 1.00 86.81 107 PRO A O 1
ATOM 909 N N . ASN A 1 108 ? -3.487 4.020 2.706 1.00 87.75 108 ASN A N 1
ATOM 910 C CA . ASN A 1 108 ? -3.659 3.709 4.134 1.00 87.75 108 ASN A CA 1
ATOM 911 C C . ASN A 1 108 ? -5.113 3.433 4.562 1.00 87.75 108 ASN A C 1
ATOM 913 O O . ASN A 1 108 ? -5.475 3.618 5.723 1.00 87.75 108 ASN A O 1
ATOM 917 N N . SER A 1 109 ? -5.936 2.945 3.638 1.00 89.56 109 SER A N 1
ATOM 918 C CA . SER A 1 109 ? -7.313 2.559 3.910 1.00 89.56 109 SER A CA 1
ATOM 919 C C . SER A 1 109 ? -7.436 1.106 4.376 1.00 89.56 109 SER A C 1
ATOM 921 O O . SER A 1 109 ? -6.549 0.266 4.151 1.00 89.56 109 SER A O 1
ATOM 923 N N . PHE A 1 110 ? -8.530 0.830 5.080 1.00 88.69 110 PHE A N 1
ATOM 924 C CA . PHE A 1 110 ? -8.951 -0.498 5.520 1.00 88.69 110 PHE A CA 1
ATOM 925 C C . PHE A 1 110 ? -10.449 -0.484 5.848 1.00 88.69 110 PHE A C 1
ATOM 927 O O . PHE A 1 110 ? -11.012 0.562 6.167 1.00 88.69 110 PHE A O 1
ATOM 934 N N . ALA A 1 111 ? -11.099 -1.643 5.788 1.00 88.75 111 ALA A N 1
ATOM 935 C CA . ALA A 1 111 ? -12.480 -1.804 6.218 1.00 88.75 111 ALA A CA 1
ATOM 936 C C . ALA A 1 111 ? -12.542 -2.465 7.598 1.00 88.75 111 ALA A C 1
ATOM 938 O O . ALA A 1 111 ? -11.772 -3.376 7.916 1.00 88.75 111 ALA A O 1
ATOM 939 N N . ILE A 1 112 ? -13.490 -2.017 8.411 1.00 87.00 112 ILE A N 1
ATOM 940 C CA . ILE A 1 112 ? -13.875 -2.644 9.667 1.00 87.00 112 ILE A CA 1
ATOM 941 C C . ILE A 1 112 ? -15.197 -3.363 9.437 1.00 87.00 112 ILE A C 1
ATOM 943 O O . ILE A 1 112 ? -16.214 -2.735 9.151 1.00 87.00 112 ILE A O 1
ATOM 947 N N . GLU A 1 113 ? -15.193 -4.679 9.609 1.00 85.75 113 GLU A N 1
ATOM 948 C CA . GLU A 1 113 ? -16.415 -5.468 9.661 1.00 85.75 113 GLU A CA 1
ATOM 949 C C . GLU A 1 113 ? -16.882 -5.579 11.103 1.00 85.75 113 GLU A C 1
ATOM 951 O O . GLU A 1 113 ? -16.126 -5.980 11.994 1.00 85.75 113 GLU A O 1
ATOM 956 N N . PHE A 1 114 ? -18.149 -5.268 11.333 1.00 83.62 114 PHE A N 1
ATOM 957 C CA . PHE A 1 114 ? -18.791 -5.456 12.621 1.00 83.62 114 PHE A CA 1
ATOM 958 C C . PHE A 1 114 ? -19.580 -6.767 12.646 1.00 83.62 114 PHE A C 1
ATOM 960 O O . PHE A 1 114 ? -20.019 -7.278 11.620 1.00 83.62 114 PHE A O 1
ATOM 967 N N . LYS A 1 115 ? -19.754 -7.334 13.842 1.00 80.00 115 LYS A N 1
ATOM 968 C CA . LYS A 1 115 ? -20.644 -8.478 14.091 1.00 80.00 115 LYS A CA 1
ATOM 969 C C . LYS A 1 115 ? -22.118 -8.073 14.094 1.00 80.00 115 LYS A C 1
ATOM 971 O O . LYS A 1 115 ? -22.987 -8.941 14.067 1.00 80.00 115 LYS A O 1
ATOM 976 N N . ASP A 1 116 ? -22.407 -6.780 14.209 1.00 74.75 116 ASP A N 1
ATOM 977 C CA . ASP A 1 116 ? -23.767 -6.275 14.095 1.00 74.75 116 ASP A CA 1
ATOM 978 C C . ASP A 1 116 ? -24.170 -6.131 12.618 1.00 74.75 116 ASP A C 1
ATOM 980 O O . ASP A 1 116 ? -23.345 -6.121 11.708 1.00 74.75 116 ASP A O 1
ATOM 984 N N . GLN A 1 117 ? -25.474 -6.054 12.353 1.00 71.75 117 GLN A N 1
ATOM 985 C CA . GLN A 1 117 ? -26.008 -5.953 10.988 1.00 71.75 117 GLN A CA 1
ATOM 986 C C . GLN A 1 117 ? -25.762 -4.568 10.345 1.00 71.75 117 GLN A C 1
ATOM 988 O O . GLN A 1 117 ? -26.434 -4.227 9.376 1.00 71.75 117 GLN A O 1
ATOM 993 N N . ARG A 1 118 ? -24.840 -3.742 10.874 1.00 72.56 118 ARG A N 1
ATOM 994 C CA . ARG A 1 118 ? -24.562 -2.388 10.354 1.00 72.56 118 ARG A CA 1
ATOM 995 C C . ARG A 1 118 ? -23.779 -2.389 9.039 1.00 72.56 118 ARG A C 1
ATOM 997 O O . ARG A 1 118 ? -23.730 -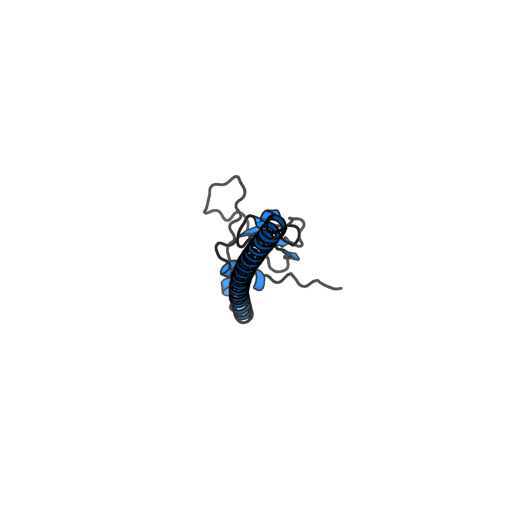1.358 8.377 1.00 72.56 118 ARG A O 1
ATOM 1004 N N . GLY A 1 119 ? -23.223 -3.532 8.643 1.00 78.06 119 GLY A N 1
ATOM 1005 C CA . GLY A 1 119 ? -22.374 -3.634 7.462 1.00 78.06 119 GLY A CA 1
ATOM 1006 C C . GLY A 1 119 ? -20.958 -3.101 7.715 1.00 78.06 119 GLY A C 1
ATOM 1007 O O . GLY A 1 119 ? -20.651 -2.622 8.810 1.00 78.06 119 GLY A O 1
ATOM 1008 N N . PRO A 1 120 ? -20.061 -3.245 6.732 1.00 83.69 120 PRO A N 1
ATOM 1009 C CA . PRO A 1 120 ? -18.675 -2.827 6.871 1.00 83.69 120 PRO A CA 1
ATOM 1010 C C . PRO A 1 120 ? -18.514 -1.306 6.792 1.00 83.69 120 PRO A C 1
ATOM 1012 O O . PRO A 1 120 ? -19.226 -0.632 6.052 1.00 83.69 120 PRO A O 1
ATOM 1015 N N . CYS A 1 121 ? -17.543 -0.770 7.531 1.00 84.69 121 CYS A N 1
ATOM 1016 C CA . CYS A 1 121 ? -17.183 0.646 7.503 1.00 84.69 121 CYS A CA 1
ATOM 1017 C C . CYS A 1 121 ? -15.777 0.830 6.928 1.00 84.69 121 CYS A C 1
ATOM 1019 O O . CYS A 1 121 ? -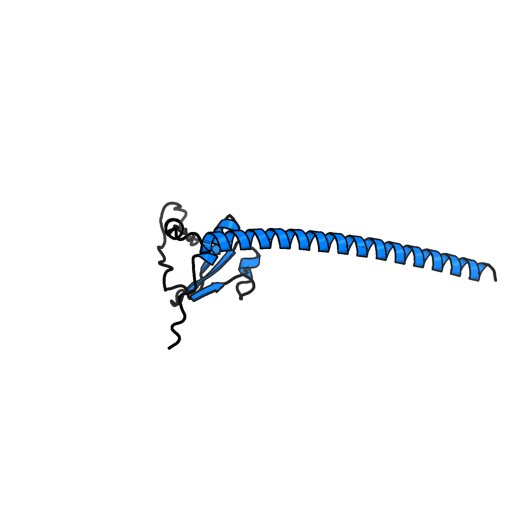14.825 0.223 7.418 1.00 84.69 121 CYS A O 1
ATOM 1021 N N . ALA A 1 122 ? -15.644 1.676 5.910 1.00 85.44 122 ALA A N 1
ATOM 1022 C CA . ALA A 1 122 ? -14.357 2.066 5.351 1.00 85.44 122 ALA A CA 1
ATOM 1023 C C . ALA A 1 122 ? -13.703 3.157 6.209 1.00 85.44 122 ALA A C 1
ATOM 1025 O O . ALA A 1 122 ? -14.336 4.151 6.555 1.00 85.44 122 ALA A O 1
ATOM 1026 N N . MET A 1 123 ? -12.424 2.981 6.523 1.00 85.25 123 MET A N 1
ATOM 1027 C CA . MET A 1 123 ? -11.602 3.920 7.281 1.00 85.25 123 MET A CA 1
ATOM 1028 C C . MET A 1 123 ? -10.339 4.237 6.482 1.00 85.25 123 MET A C 1
ATOM 1030 O O . MET A 1 123 ? -9.829 3.394 5.739 1.00 85.25 123 MET A O 1
ATOM 1034 N N . PHE A 1 124 ? -9.812 5.442 6.656 1.00 85.81 124 PHE A N 1
ATOM 1035 C CA . PHE A 1 124 ? -8.516 5.843 6.122 1.00 85.81 124 PHE A CA 1
ATOM 1036 C C . PHE A 1 124 ? -7.728 6.583 7.197 1.00 85.81 124 PHE A C 1
ATOM 1038 O O . PHE A 1 124 ? -8.310 7.231 8.066 1.00 85.81 124 PHE A O 1
ATOM 1045 N N . CYS A 1 125 ? -6.407 6.444 7.144 1.00 84.62 125 CYS A N 1
ATOM 1046 C CA . CYS A 1 125 ? -5.486 7.165 8.012 1.00 84.62 125 CYS A CA 1
ATOM 1047 C C . CYS A 1 125 ? -4.620 8.103 7.182 1.00 84.62 125 CYS A C 1
ATOM 1049 O O . CYS A 1 125 ? -4.286 7.795 6.034 1.00 84.62 125 CYS A O 1
ATOM 1051 N N . ASP A 1 126 ? -4.184 9.199 7.793 1.00 82.69 126 ASP A N 1
ATOM 1052 C CA . ASP A 1 126 ? -3.260 10.128 7.148 1.00 82.69 126 ASP A CA 1
ATOM 1053 C C . ASP A 1 126 ? -1.878 9.479 6.970 1.00 82.69 126 ASP A C 1
ATOM 1055 O O . ASP A 1 126 ? -1.178 9.735 5.987 1.00 82.69 126 ASP A O 1
ATOM 1059 N N . THR A 1 127 ? -1.506 8.572 7.882 1.00 83.25 127 THR A N 1
ATOM 1060 C CA . THR A 1 127 ? -0.202 7.895 7.884 1.00 83.25 127 THR A CA 1
ATOM 1061 C C . THR A 1 127 ? -0.300 6.364 7.916 1.00 83.25 127 THR A C 1
ATOM 1063 O O . THR A 1 127 ? -1.280 5.774 8.385 1.00 83.25 127 THR A O 1
ATOM 1066 N N . GLU A 1 128 ? 0.740 5.688 7.411 1.00 84.75 128 GLU A N 1
ATOM 1067 C CA . GLU A 1 128 ? 0.845 4.223 7.490 1.00 84.75 128 GLU A CA 1
ATOM 1068 C C . GLU A 1 128 ? 1.034 3.781 8.949 1.00 84.75 128 GLU A C 1
ATOM 1070 O O . GLU A 1 128 ? 0.477 2.775 9.384 1.00 84.75 128 GLU A O 1
ATOM 1075 N N . GLU A 1 129 ? 1.768 4.576 9.722 1.00 81.44 129 GLU A N 1
ATOM 1076 C CA . GLU A 1 129 ? 2.023 4.409 11.147 1.00 81.44 129 GLU A CA 1
ATOM 1077 C C . GLU A 1 129 ? 0.713 4.307 11.946 1.00 81.44 129 GLU A C 1
ATOM 1079 O O . GLU A 1 129 ? 0.530 3.373 12.734 1.00 81.44 129 GLU A O 1
ATOM 1084 N N . GLU A 1 130 ? -0.222 5.232 11.719 1.00 81.69 130 GLU A N 1
ATOM 1085 C CA . GLU A 1 130 ? -1.542 5.235 12.357 1.00 81.69 130 GLU A CA 1
ATOM 1086 C C . GLU A 1 130 ? -2.363 4.014 11.960 1.00 81.69 130 GLU A C 1
ATOM 1088 O O . GLU A 1 130 ? -2.935 3.351 12.830 1.00 81.69 130 GLU A O 1
ATOM 1093 N N . LYS A 1 131 ? -2.381 3.670 10.664 1.00 86.44 131 LYS A N 1
ATOM 1094 C CA . LYS A 1 131 ? -3.051 2.454 10.185 1.00 86.44 131 LYS A CA 1
ATOM 1095 C C . LYS A 1 131 ? -2.507 1.222 10.908 1.00 86.44 131 LYS A C 1
ATOM 1097 O O . LYS A 1 131 ? -3.289 0.440 11.445 1.00 86.44 131 LYS A O 1
ATOM 1102 N N . VAL A 1 132 ? -1.185 1.051 10.964 1.00 84.25 132 VAL A N 1
ATOM 1103 C CA . VAL A 1 132 ? -0.544 -0.093 11.635 1.00 84.25 132 VAL A CA 1
ATOM 1104 C C . VAL A 1 132 ? -0.890 -0.115 13.122 1.00 84.25 132 VAL A C 1
ATOM 1106 O O . VAL A 1 132 ? -1.226 -1.172 13.658 1.00 84.25 132 VAL A O 1
ATOM 1109 N N . CYS A 1 133 ? -0.870 1.039 13.792 1.00 81.44 133 CYS A N 1
ATOM 1110 C CA . CYS A 1 133 ? -1.243 1.138 15.200 1.00 81.44 133 CYS A CA 1
ATOM 1111 C C . CYS A 1 133 ? -2.691 0.703 15.450 1.00 81.44 133 CYS A C 1
ATOM 1113 O O . CYS A 1 133 ? -2.934 -0.058 16.387 1.00 81.44 133 CYS A O 1
ATOM 1115 N N . LEU A 1 134 ? -3.636 1.153 14.621 1.00 79.19 134 LEU A N 1
ATOM 1116 C CA . LEU A 1 134 ? -5.051 0.800 14.742 1.00 79.19 134 LEU A CA 1
ATOM 1117 C C . LEU A 1 134 ? -5.292 -0.677 14.423 1.00 79.19 134 LEU A C 1
ATOM 1119 O O . LEU A 1 134 ? -5.897 -1.380 15.227 1.00 79.19 134 LEU A O 1
ATOM 1123 N N . VAL A 1 135 ? -4.760 -1.177 13.307 1.00 80.94 135 VAL A N 1
ATOM 1124 C CA . VAL A 1 135 ? -4.952 -2.569 12.867 1.00 80.94 135 VAL A CA 1
ATOM 1125 C C . VAL A 1 135 ? -4.398 -3.566 13.885 1.00 80.94 135 VAL A C 1
ATOM 1127 O O . VAL A 1 135 ? -5.033 -4.574 14.183 1.00 80.94 135 VAL A O 1
ATOM 1130 N N . VAL A 1 136 ? -3.231 -3.286 14.469 1.00 80.38 136 VAL A N 1
ATOM 1131 C CA . VAL A 1 136 ? -2.619 -4.175 15.469 1.00 80.38 136 VAL A CA 1
ATOM 1132 C C . VAL A 1 136 ? -3.377 -4.148 16.801 1.00 80.38 136 VAL A C 1
ATOM 1134 O O . VAL A 1 136 ? -3.442 -5.170 17.487 1.00 80.38 136 VAL A O 1
ATOM 1137 N N . ARG A 1 137 ? -3.940 -2.996 17.182 1.00 75.25 137 ARG A N 1
ATOM 1138 C CA . ARG A 1 137 ? -4.640 -2.798 18.463 1.00 75.25 137 ARG A CA 1
ATOM 1139 C C . ARG A 1 137 ? -6.120 -3.156 18.436 1.00 75.25 137 ARG A C 1
ATOM 1141 O O . ARG A 1 137 ? -6.703 -3.287 19.510 1.00 75.25 137 ARG A O 1
ATOM 1148 N N . LEU A 1 138 ? -6.719 -3.309 17.259 1.00 74.50 138 LEU A N 1
ATOM 1149 C CA . LEU A 1 138 ? -8.102 -3.735 17.064 1.00 74.50 138 LEU A CA 1
ATOM 1150 C C . LEU A 1 138 ? -8.138 -5.238 16.738 1.00 74.50 138 LEU A C 1
ATOM 1152 O O . LEU A 1 138 ? -8.352 -5.610 15.584 1.00 74.50 138 LEU A O 1
ATOM 1156 N N . PRO A 1 139 ? -7.915 -6.139 17.717 1.00 64.56 139 PRO A N 1
ATOM 1157 C CA . PRO A 1 139 ? -8.028 -7.558 17.447 1.00 64.56 139 PRO A CA 1
ATOM 1158 C C . PRO A 1 139 ? -9.470 -7.877 17.026 1.00 64.56 139 PRO A C 1
ATOM 1160 O O . PRO A 1 139 ? -10.414 -7.340 17.625 1.00 64.56 139 PRO A O 1
ATOM 1163 N N . PRO A 1 140 ? -9.665 -8.776 16.044 1.00 62.53 140 PRO A N 1
ATOM 1164 C CA . PRO A 1 140 ? -10.980 -9.351 15.812 1.00 62.53 140 PRO A CA 1
ATOM 1165 C C . PRO A 1 140 ? -11.475 -9.951 17.126 1.00 62.53 140 PRO A C 1
ATOM 1167 O O . PRO A 1 140 ? -10.703 -10.559 17.877 1.00 62.53 140 PRO A O 1
ATOM 1170 N N . ALA A 1 141 ? -12.750 -9.735 17.452 1.00 52.78 141 ALA A N 1
ATOM 1171 C CA . ALA A 1 141 ? -13.305 -10.311 18.664 1.00 52.78 141 ALA A CA 1
ATOM 1172 C C . ALA A 1 141 ? -13.114 -11.835 18.600 1.00 52.78 141 ALA A C 1
ATOM 1174 O O . ALA A 1 141 ? -13.411 -12.408 17.546 1.00 52.78 141 ALA A O 1
ATOM 1175 N N . PRO A 1 142 ? -12.653 -12.491 19.686 1.00 50.16 142 PRO A N 1
ATOM 1176 C CA . PRO A 1 142 ? -12.425 -13.929 19.677 1.00 50.16 142 PRO A CA 1
ATOM 1177 C C . PRO A 1 142 ? -13.670 -14.613 19.118 1.00 50.16 142 PRO A C 1
ATOM 1179 O O . PRO A 1 142 ? -14.800 -14.317 19.532 1.00 50.16 142 PRO A O 1
ATOM 1182 N N . SER A 1 143 ? -13.476 -15.450 18.101 1.00 44.91 143 SER A N 1
ATOM 1183 C CA . SER A 1 143 ? -14.511 -16.371 17.669 1.00 44.91 143 SER A CA 1
ATOM 1184 C C . SER A 1 143 ? -14.861 -17.198 18.900 1.00 44.91 143 SER A C 1
ATOM 1186 O O . SER A 1 143 ? -14.021 -17.902 19.454 1.00 44.91 143 SER A O 1
ATOM 1188 N N . LEU A 1 144 ? -16.093 -17.051 19.385 1.00 41.97 144 LEU A N 1
ATOM 1189 C CA . LEU A 1 144 ? -16.679 -18.016 20.302 1.00 41.97 144 LEU A CA 1
ATOM 1190 C C . LEU A 1 144 ? -16.824 -19.309 19.496 1.00 41.97 144 LEU A C 1
ATOM 1192 O O . LEU A 1 144 ? -17.849 -19.544 18.866 1.00 41.97 144 LEU A O 1
ATOM 1196 N N . THR A 1 145 ? -15.755 -20.096 19.422 1.00 38.06 145 THR A N 1
ATOM 1197 C CA . THR A 1 145 ? -15.846 -21.506 19.062 1.00 38.06 145 THR A CA 1
ATOM 1198 C C . THR A 1 145 ? -16.539 -22.193 20.230 1.00 38.06 145 THR A C 1
ATOM 1200 O O . THR A 1 145 ? -15.948 -22.312 21.306 1.00 38.06 145 THR A O 1
ATOM 1203 N N . ALA A 1 146 ? -17.818 -22.507 20.025 1.00 34.59 146 ALA A N 1
ATOM 1204 C CA . ALA A 1 146 ? -18.621 -23.372 20.881 1.00 34.59 146 ALA A CA 1
ATOM 1205 C C . ALA A 1 146 ? -18.162 -24.831 20.768 1.00 34.59 146 ALA A C 1
ATOM 1207 O O . ALA A 1 146 ? -17.664 -25.202 19.678 1.00 34.59 146 ALA A O 1
#

Organism: Armillaria tabescens (NCBI:txid1929756)